Protein AF-A0A415HVK6-F1 (afdb_monomer_lite)

Structure (mmCIF, N/CA/C/O backbone):
data_AF-A0A415HVK6-F1
#
_entry.id   AF-A0A415HVK6-F1
#
loop_
_atom_site.group_PDB
_atom_site.id
_atom_site.type_symbol
_atom_site.label_atom_id
_atom_site.label_alt_id
_atom_site.label_comp_id
_atom_site.label_asym_id
_atom_site.label_entity_id
_atom_site.label_seq_id
_atom_site.pdbx_PDB_ins_code
_atom_site.Cartn_x
_atom_site.Cartn_y
_atom_site.Cartn_z
_atom_site.occupancy
_atom_site.B_iso_or_equiv
_atom_site.auth_seq_id
_atom_site.auth_comp_id
_atom_site.auth_asym_id
_atom_site.auth_atom_id
_atom_site.pdbx_PDB_model_num
ATOM 1 N N . MET A 1 1 ? 8.428 13.430 -19.022 1.00 46.53 1 MET A N 1
ATOM 2 C CA . MET A 1 1 ? 7.708 12.417 -18.222 1.00 46.53 1 MET A CA 1
ATOM 3 C C . MET A 1 1 ? 8.508 12.117 -16.943 1.00 46.53 1 MET A C 1
ATOM 5 O O . MET A 1 1 ? 8.961 11.002 -16.756 1.00 46.53 1 MET A O 1
ATOM 9 N N . LYS A 1 2 ? 8.784 13.138 -16.110 1.00 42.75 2 LYS A N 1
ATOM 10 C CA . LYS A 1 2 ? 9.666 13.035 -14.922 1.00 42.75 2 LYS A CA 1
ATOM 11 C C . LYS A 1 2 ? 8.976 13.398 -13.592 1.00 42.75 2 LYS A C 1
ATOM 13 O O . LYS A 1 2 ? 9.613 13.303 -12.556 1.00 42.75 2 LYS A O 1
ATOM 18 N N . ASP A 1 3 ? 7.685 13.745 -13.612 1.00 47.00 3 ASP A N 1
ATOM 19 C CA . ASP A 1 3 ? 7.007 14.378 -12.462 1.00 47.00 3 ASP A CA 1
ATOM 20 C C . ASP A 1 3 ? 5.874 13.557 -11.828 1.00 47.00 3 ASP A C 1
ATOM 22 O O . ASP A 1 3 ? 5.171 14.053 -10.954 1.00 47.00 3 ASP A O 1
ATOM 26 N N . CYS A 1 4 ? 5.661 12.297 -12.216 1.00 52.44 4 CYS A N 1
ATOM 27 C CA . CYS A 1 4 ? 4.517 11.536 -11.694 1.00 52.44 4 CYS A CA 1
ATOM 28 C C . CYS A 1 4 ? 4.659 11.126 -10.212 1.00 52.44 4 CYS A C 1
ATOM 30 O O . CYS A 1 4 ? 3.656 10.777 -9.593 1.00 52.44 4 CYS A O 1
ATOM 32 N N . PHE A 1 5 ? 5.866 11.197 -9.630 1.00 58.72 5 PHE A N 1
ATOM 33 C CA . PHE A 1 5 ? 6.162 10.649 -8.297 1.00 58.72 5 PHE A CA 1
ATOM 34 C C . PHE A 1 5 ? 7.061 11.532 -7.413 1.00 58.72 5 PHE A C 1
ATOM 36 O O . PHE A 1 5 ? 7.734 11.040 -6.504 1.00 58.72 5 PHE A O 1
ATOM 43 N N . GLN A 1 6 ? 7.066 12.851 -7.622 1.00 55.81 6 GLN A N 1
ATOM 44 C CA . GLN A 1 6 ? 7.775 13.759 -6.716 1.00 55.81 6 GLN A CA 1
ATOM 45 C C . GLN A 1 6 ? 7.146 13.684 -5.307 1.00 55.81 6 GLN A C 1
ATOM 47 O O . GLN A 1 6 ? 5.953 13.929 -5.132 1.00 55.81 6 GLN A O 1
ATOM 52 N N . GLY A 1 7 ? 7.934 13.291 -4.299 1.00 66.81 7 GLY A N 1
ATOM 53 C CA . GLY A 1 7 ? 7.453 13.082 -2.924 1.00 66.81 7 GLY A CA 1
ATOM 54 C C . GLY A 1 7 ? 6.918 11.675 -2.617 1.00 66.81 7 GLY A C 1
ATOM 55 O O . GLY A 1 7 ? 6.207 11.503 -1.621 1.00 66.81 7 GLY A O 1
ATOM 56 N N . VAL A 1 8 ? 7.240 10.672 -3.443 1.00 75.19 8 VAL A N 1
ATOM 57 C CA . VAL A 1 8 ? 6.970 9.266 -3.120 1.00 75.19 8 VAL A CA 1
ATOM 58 C C . VAL A 1 8 ? 7.915 8.743 -2.042 1.00 75.19 8 VAL A C 1
ATOM 60 O O . VAL A 1 8 ? 9.112 9.014 -2.058 1.00 75.19 8 VAL A O 1
ATOM 63 N N . ILE A 1 9 ? 7.364 7.960 -1.110 1.00 82.94 9 ILE A N 1
ATOM 64 C CA . ILE A 1 9 ? 8.151 7.225 -0.120 1.00 82.94 9 ILE A CA 1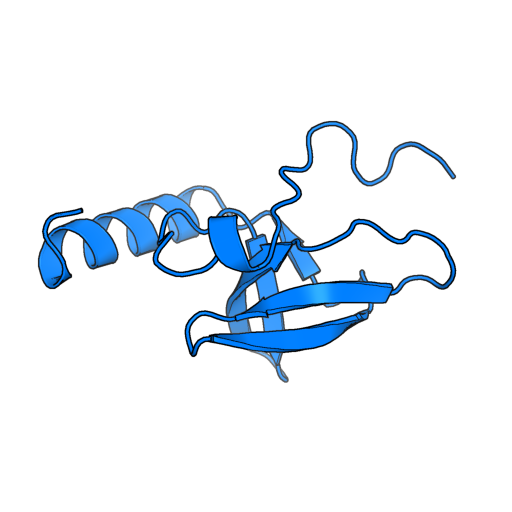
ATOM 65 C C . ILE A 1 9 ? 8.386 5.827 -0.676 1.00 82.94 9 ILE A C 1
ATOM 67 O O . ILE A 1 9 ? 7.473 5.001 -0.683 1.00 82.94 9 ILE A O 1
ATOM 71 N N . ILE A 1 10 ? 9.602 5.606 -1.163 1.00 87.31 10 ILE A N 1
ATOM 72 C CA . ILE A 1 10 ? 10.108 4.304 -1.596 1.00 87.31 10 ILE A CA 1
ATOM 73 C C . ILE A 1 10 ? 10.782 3.649 -0.390 1.00 87.31 10 ILE A C 1
ATOM 75 O O . ILE A 1 10 ? 11.513 4.315 0.345 1.00 87.31 10 ILE A O 1
ATOM 79 N N . MET A 1 11 ? 10.532 2.362 -0.175 1.00 89.50 11 MET A N 1
ATOM 80 C CA . MET A 1 11 ? 11.110 1.590 0.926 1.00 89.50 11 MET A CA 1
ATOM 81 C C . MET A 1 11 ? 11.841 0.360 0.396 1.00 89.50 11 MET A C 1
ATOM 83 O O . MET A 1 11 ? 11.468 -0.191 -0.631 1.00 89.50 11 MET A O 1
ATOM 87 N N . THR A 1 12 ? 12.845 -0.130 1.116 1.00 92.38 12 THR A N 1
ATOM 88 C CA . THR A 1 12 ? 13.331 -1.499 0.888 1.00 92.38 12 THR A CA 1
ATOM 89 C C . THR A 1 12 ? 12.351 -2.519 1.474 1.00 92.38 12 THR A C 1
ATOM 91 O O . THR A 1 12 ? 11.465 -2.168 2.260 1.00 92.38 12 THR A O 1
ATOM 94 N N . VAL A 1 13 ? 12.509 -3.802 1.134 1.00 92.44 13 VAL A N 1
ATOM 95 C CA . VAL A 1 13 ? 11.696 -4.881 1.727 1.00 92.44 13 VAL A CA 1
ATOM 96 C C . VAL A 1 13 ? 11.860 -4.913 3.248 1.00 92.44 13 VAL A C 1
ATOM 98 O O . VAL A 1 13 ? 10.877 -5.060 3.968 1.00 92.44 13 VAL A O 1
ATOM 101 N N . GLU A 1 14 ? 13.075 -4.711 3.753 1.00 93.62 14 GLU A N 1
ATOM 102 C CA . GLU A 1 14 ? 13.380 -4.683 5.187 1.00 93.62 14 GLU A CA 1
ATOM 103 C C . GLU A 1 14 ? 12.691 -3.513 5.895 1.00 93.62 14 GLU A C 1
ATOM 105 O O . GLU A 1 14 ? 12.191 -3.679 7.003 1.00 93.62 14 GLU A O 1
ATOM 110 N N . GLN A 1 15 ? 12.629 -2.344 5.252 1.00 92.88 15 GLN A N 1
ATOM 111 C CA . GLN A 1 15 ? 11.927 -1.170 5.781 1.00 92.88 15 GLN A CA 1
ATOM 112 C C . GLN A 1 15 ? 10.401 -1.312 5.705 1.00 92.88 15 GLN A C 1
ATOM 114 O O . GLN A 1 15 ? 9.686 -0.771 6.549 1.00 92.88 15 GLN A O 1
ATOM 119 N N . ALA A 1 16 ? 9.895 -2.010 4.687 1.00 92.81 16 ALA A N 1
ATOM 120 C CA . ALA A 1 16 ? 8.471 -2.265 4.494 1.00 92.81 16 ALA A CA 1
ATOM 121 C C . ALA A 1 16 ? 7.948 -3.360 5.440 1.00 92.81 16 ALA A C 1
ATOM 123 O O . ALA A 1 16 ? 6.804 -3.303 5.902 1.00 92.81 16 ALA A O 1
ATOM 124 N N . ASN A 1 17 ? 8.778 -4.352 5.755 1.00 92.31 17 ASN A N 1
ATOM 125 C CA . ASN A 1 17 ? 8.405 -5.462 6.613 1.00 92.31 17 ASN A CA 1
ATOM 126 C C . ASN A 1 17 ? 8.180 -4.998 8.061 1.00 92.31 17 ASN A C 1
ATOM 128 O O . ASN A 1 17 ? 9.051 -4.420 8.704 1.00 92.31 17 ASN A O 1
ATOM 132 N N . GLY A 1 18 ? 6.983 -5.249 8.592 1.00 88.81 18 GLY A N 1
ATOM 133 C CA . GLY A 1 18 ? 6.589 -4.793 9.928 1.00 88.81 18 GLY A CA 1
ATOM 134 C C . GLY A 1 18 ? 6.274 -3.295 10.031 1.00 88.81 18 GLY A C 1
ATOM 135 O O . GLY A 1 18 ? 5.912 -2.836 11.121 1.00 88.81 18 GLY A O 1
ATOM 136 N N . ASN A 1 19 ? 6.354 -2.555 8.922 1.00 91.12 19 ASN A N 1
ATOM 137 C CA . ASN A 1 19 ? 5.871 -1.188 8.813 1.00 91.12 19 ASN A CA 1
ATOM 138 C C . ASN A 1 19 ? 4.400 -1.196 8.380 1.00 91.12 19 ASN A C 1
ATOM 140 O O . ASN A 1 19 ? 4.061 -1.571 7.260 1.00 91.12 19 ASN A O 1
ATOM 144 N N . TYR A 1 20 ? 3.523 -0.751 9.273 1.00 89.69 20 TYR A N 1
ATOM 145 C CA . TYR A 1 20 ? 2.079 -0.701 9.037 1.00 89.69 20 TYR A CA 1
ATOM 146 C C . TYR A 1 20 ? 1.582 0.703 8.655 1.00 89.69 20 TYR A C 1
ATOM 148 O O . TYR A 1 20 ? 0.378 0.945 8.574 1.00 89.69 20 TYR A O 1
ATOM 156 N N . ASN A 1 21 ? 2.498 1.647 8.415 1.00 91.06 21 ASN A N 1
ATOM 157 C CA . ASN A 1 21 ? 2.183 3.002 7.978 1.00 91.06 21 ASN A CA 1
ATOM 158 C C . ASN A 1 21 ? 1.995 3.065 6.451 1.00 91.06 21 ASN A C 1
ATOM 160 O O . ASN A 1 21 ? 2.802 3.658 5.735 1.00 91.06 21 ASN A O 1
ATOM 164 N N . TYR A 1 22 ? 0.959 2.399 5.941 1.00 91.88 22 TYR A N 1
ATOM 165 C CA . TYR A 1 22 ? 0.694 2.315 4.504 1.00 91.88 22 TYR A CA 1
ATOM 166 C C . TYR A 1 22 ? 0.197 3.649 3.947 1.00 91.88 22 TYR A C 1
ATOM 168 O O . TYR A 1 22 ? -0.847 4.145 4.354 1.00 91.88 22 TYR A O 1
ATOM 176 N N . MET A 1 23 ? 0.924 4.211 2.983 1.00 92.31 23 MET A N 1
ATOM 177 C CA . MET A 1 23 ? 0.548 5.466 2.313 1.00 92.31 23 MET A CA 1
ATOM 178 C C . MET A 1 23 ? 0.004 5.263 0.897 1.00 92.31 23 MET A C 1
ATOM 180 O O . MET A 1 23 ? -0.519 6.203 0.293 1.00 92.31 23 MET A O 1
ATOM 184 N N . TYR A 1 24 ? 0.140 4.052 0.365 1.00 93.69 24 TYR A N 1
ATOM 185 C CA . TYR A 1 24 ? -0.264 3.688 -0.984 1.00 93.69 24 TYR A CA 1
ATOM 186 C C . TYR A 1 24 ? -1.223 2.512 -0.943 1.00 93.69 24 TYR A C 1
ATOM 188 O O . TYR A 1 24 ? -1.290 1.761 0.034 1.00 93.69 24 TYR A O 1
ATOM 196 N N . GLU A 1 25 ? -1.958 2.364 -2.031 1.00 95.25 25 GLU A N 1
ATOM 197 C CA . GLU A 1 25 ? -2.847 1.244 -2.251 1.00 95.25 25 GLU A CA 1
ATOM 198 C C . GLU A 1 25 ? -2.791 0.779 -3.700 1.00 95.25 25 GLU A C 1
ATOM 200 O O . GLU A 1 25 ? -2.551 1.570 -4.617 1.00 95.25 25 GLU A O 1
ATOM 205 N N . PHE A 1 26 ? -3.032 -0.511 -3.898 1.00 94.69 26 PHE A N 1
ATOM 206 C CA . PHE A 1 26 ? -3.053 -1.144 -5.204 1.00 94.69 26 PHE A CA 1
ATOM 207 C C . PHE A 1 26 ? -4.383 -1.838 -5.472 1.00 94.69 26 PHE A C 1
ATOM 209 O O . PHE A 1 26 ? -5.083 -2.260 -4.549 1.00 94.69 26 PHE A O 1
ATOM 216 N N . ARG A 1 27 ? -4.730 -1.968 -6.750 1.00 95.94 27 ARG A N 1
ATOM 217 C CA . ARG A 1 27 ? -5.995 -2.536 -7.198 1.00 95.94 27 ARG A CA 1
ATOM 218 C C . ARG A 1 27 ? -5.887 -4.041 -7.454 1.00 95.94 27 ARG A C 1
ATOM 220 O O . ARG A 1 27 ? -4.958 -4.535 -8.110 1.00 95.94 27 ARG A O 1
ATOM 227 N N . ILE A 1 28 ? -6.885 -4.766 -6.958 1.00 93.88 28 ILE A N 1
ATOM 228 C CA . ILE A 1 28 ? -7.248 -6.114 -7.405 1.00 93.88 28 ILE A CA 1
ATOM 229 C C . ILE A 1 28 ? -8.739 -6.056 -7.742 1.00 93.88 28 ILE A C 1
ATOM 231 O O . ILE A 1 28 ? -9.557 -5.690 -6.896 1.00 93.88 28 ILE A O 1
ATOM 235 N N . ASP A 1 29 ? -9.080 -6.355 -8.993 1.00 92.50 29 ASP A N 1
ATOM 236 C CA . ASP A 1 29 ? -10.426 -6.200 -9.548 1.00 92.50 29 ASP A CA 1
ATOM 237 C C . ASP A 1 29 ? -11.017 -4.799 -9.301 1.00 92.50 29 ASP A C 1
ATOM 239 O O . ASP A 1 29 ? -10.588 -3.812 -9.902 1.00 92.50 29 ASP A O 1
ATOM 243 N N . LYS A 1 30 ? -12.018 -4.698 -8.418 1.00 93.25 30 LYS A N 1
ATOM 244 C CA . LYS A 1 30 ? -12.729 -3.453 -8.084 1.00 93.25 30 LYS A CA 1
ATOM 245 C C . LYS A 1 30 ? -12.325 -2.870 -6.727 1.00 93.25 30 LYS A C 1
ATOM 247 O O . LYS A 1 30 ? -12.850 -1.826 -6.346 1.00 93.25 30 LYS A O 1
ATOM 252 N N . SER A 1 31 ? -11.406 -3.521 -6.021 1.00 94.38 31 SER A N 1
ATOM 253 C CA . SER A 1 31 ? -11.044 -3.202 -4.642 1.00 94.38 31 SER A CA 1
ATOM 254 C C . SER A 1 31 ? -9.611 -2.689 -4.549 1.00 94.38 31 SER A C 1
ATOM 256 O O . SER A 1 31 ? -8.737 -3.102 -5.315 1.00 94.38 31 SER A O 1
ATOM 258 N N . TRP A 1 32 ? -9.379 -1.788 -3.597 1.00 95.19 32 TRP A N 1
ATOM 259 C CA . TRP A 1 32 ? -8.068 -1.216 -3.303 1.00 95.19 32 TRP A CA 1
ATOM 260 C C . TRP A 1 32 ? -7.534 -1.770 -1.984 1.00 95.19 32 TRP A C 1
ATOM 262 O O . TRP A 1 32 ? -8.294 -1.962 -1.035 1.00 95.19 32 TRP A O 1
ATOM 272 N N . TYR A 1 33 ? -6.234 -2.047 -1.941 1.00 94.31 33 TYR A N 1
ATOM 273 C CA . TYR A 1 33 ? -5.573 -2.709 -0.820 1.00 94.31 33 TYR A CA 1
ATOM 274 C C . TYR A 1 33 ? -4.280 -1.983 -0.441 1.00 94.31 33 TYR A C 1
ATOM 276 O O . TYR A 1 33 ? -3.538 -1.592 -1.339 1.00 94.31 33 TYR A O 1
ATOM 284 N N . PRO A 1 34 ? -3.959 -1.842 0.856 1.00 94.56 34 PRO A N 1
ATOM 285 C CA . PRO A 1 34 ? -2.764 -1.135 1.311 1.00 94.56 34 PRO A CA 1
ATOM 286 C C . PRO A 1 34 ? -1.459 -1.812 0.869 1.00 94.56 34 PRO A C 1
ATOM 288 O O . PRO A 1 34 ? -1.336 -3.043 0.895 1.00 94.56 34 PRO A O 1
ATOM 291 N N . CYS A 1 35 ? -0.458 -0.999 0.525 1.00 94.44 35 CYS A N 1
ATOM 292 C CA . CYS A 1 35 ? 0.890 -1.449 0.181 1.00 94.44 35 CYS A CA 1
ATOM 293 C C . CYS A 1 35 ? 1.969 -0.390 0.458 1.00 94.44 35 CYS A C 1
ATOM 295 O O . CYS A 1 35 ? 1.678 0.787 0.687 1.00 94.44 35 CYS A O 1
ATOM 297 N N . HIS A 1 36 ? 3.230 -0.818 0.368 1.00 94.44 36 HIS A N 1
ATOM 298 C CA . HIS A 1 36 ? 4.396 0.061 0.227 1.00 94.44 36 HIS A CA 1
ATOM 299 C C . HIS A 1 36 ? 4.943 -0.005 -1.192 1.00 94.44 36 HIS A C 1
ATOM 301 O O . HIS A 1 36 ? 4.875 -1.053 -1.832 1.00 94.44 36 HIS A O 1
ATOM 307 N N . LEU A 1 37 ? 5.509 1.100 -1.667 1.00 92.25 37 LEU A N 1
ATOM 308 C CA . LEU A 1 37 ? 6.249 1.133 -2.924 1.00 92.25 37 LEU A CA 1
ATOM 309 C C . LEU A 1 37 ? 7.700 0.733 -2.653 1.00 92.25 37 LEU A C 1
ATOM 311 O O . LEU A 1 37 ? 8.345 1.321 -1.785 1.00 92.25 37 LEU A O 1
ATOM 315 N N . LEU A 1 38 ? 8.199 -0.270 -3.377 1.00 90.12 38 LEU A N 1
ATOM 316 C CA . LEU A 1 38 ? 9.575 -0.760 -3.232 1.00 90.12 38 LEU A CA 1
ATOM 317 C C . LEU A 1 38 ? 10.542 -0.146 -4.240 1.00 90.12 38 LEU A C 1
ATOM 319 O O . LEU A 1 38 ? 11.738 -0.036 -3.991 1.00 90.12 38 LEU A O 1
ATOM 323 N N . ASN A 1 39 ? 10.018 0.264 -5.385 1.00 79.62 39 ASN A N 1
ATOM 324 C CA . ASN A 1 39 ? 10.710 1.087 -6.356 1.00 79.62 39 ASN A CA 1
ATOM 325 C C . ASN A 1 39 ? 9.681 1.925 -7.118 1.00 79.62 39 ASN A C 1
ATOM 327 O O . ASN A 1 39 ? 8.481 1.639 -7.109 1.00 79.62 39 ASN A O 1
ATOM 331 N N . ASP A 1 4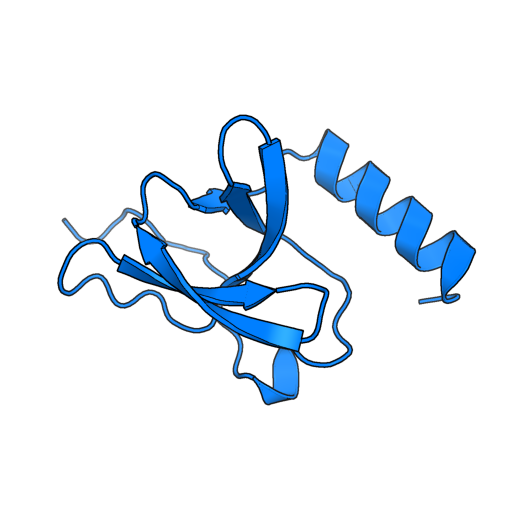0 ? 10.161 2.971 -7.771 1.00 65.69 40 ASP A N 1
ATOM 332 C CA . ASP A 1 40 ? 9.370 3.809 -8.661 1.00 65.69 40 ASP A CA 1
ATOM 333 C C . ASP A 1 40 ? 9.573 3.442 -10.129 1.00 65.69 40 ASP A C 1
ATOM 335 O O . ASP A 1 40 ? 9.146 4.234 -10.958 1.00 65.69 40 ASP A O 1
ATOM 339 N N . SER A 1 41 ? 10.220 2.301 -10.444 1.00 58.41 41 SER A N 1
ATOM 340 C CA . SER A 1 41 ? 10.838 2.021 -11.750 1.00 58.41 41 SER A CA 1
ATOM 341 C C . SER A 1 41 ? 9.953 2.458 -12.9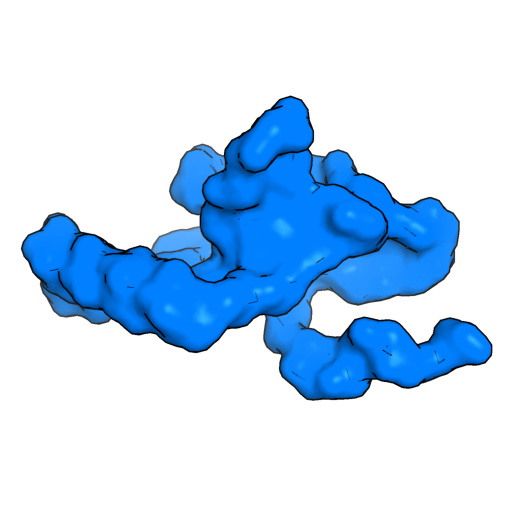16 1.00 58.41 41 SER A C 1
ATOM 343 O O . SER A 1 41 ? 9.112 1.716 -13.404 1.00 58.41 41 SER A O 1
ATOM 345 N N . VAL A 1 42 ? 10.166 3.695 -13.369 1.00 58.19 42 VAL A N 1
ATOM 346 C CA . VAL A 1 42 ? 9.353 4.340 -14.409 1.00 58.19 42 VAL A CA 1
ATOM 347 C C . VAL A 1 42 ? 9.621 3.684 -15.766 1.00 58.19 42 VAL A C 1
ATOM 349 O O . VAL A 1 42 ? 8.869 3.866 -16.722 1.00 58.19 42 VAL A O 1
ATOM 352 N N . GLU A 1 43 ? 10.680 2.876 -15.845 1.00 57.66 43 GLU A N 1
ATOM 353 C CA . GLU A 1 43 ? 10.949 1.990 -16.962 1.00 57.66 43 GLU A CA 1
ATOM 354 C C . GLU A 1 43 ? 9.823 0.954 -17.069 1.00 57.66 43 GLU A C 1
ATOM 356 O O . GLU A 1 43 ? 9.798 -0.060 -16.373 1.00 57.66 43 GLU A O 1
ATOM 361 N N . ASN A 1 44 ? 8.901 1.231 -17.995 1.00 64.81 44 ASN A N 1
ATOM 362 C CA . ASN A 1 44 ? 7.804 0.376 -18.456 1.00 64.81 44 ASN A CA 1
ATOM 363 C C . ASN A 1 44 ? 6.460 0.495 -17.722 1.00 64.81 44 ASN A C 1
ATOM 365 O O . ASN A 1 44 ? 5.678 -0.442 -17.804 1.00 64.81 44 ASN A O 1
ATOM 369 N N . GLU A 1 45 ? 6.140 1.605 -17.050 1.00 80.62 45 GLU A N 1
ATOM 370 C CA . GLU A 1 45 ? 4.810 1.816 -16.431 1.00 80.62 45 GLU A CA 1
ATOM 371 C C . GLU A 1 45 ? 4.420 0.774 -15.359 1.00 80.62 45 GLU A C 1
ATOM 373 O O . GLU A 1 45 ? 3.236 0.564 -15.076 1.00 80.62 45 GLU A O 1
ATOM 378 N N . HIS A 1 46 ? 5.409 0.138 -14.727 1.00 85.81 46 HIS A N 1
ATOM 379 C CA . HIS A 1 46 ? 5.203 -0.817 -13.641 1.00 85.81 46 HIS A CA 1
ATOM 380 C C . HIS A 1 46 ? 5.953 -0.391 -12.380 1.00 85.81 46 HIS A C 1
ATOM 382 O O . HIS A 1 46 ? 7.010 0.219 -12.450 1.00 85.81 46 HIS A O 1
ATOM 388 N N . CYS A 1 47 ? 5.447 -0.771 -11.214 1.00 87.50 47 CYS A N 1
ATOM 389 C CA . CYS A 1 47 ? 6.158 -0.657 -9.948 1.00 87.50 47 CYS A CA 1
ATOM 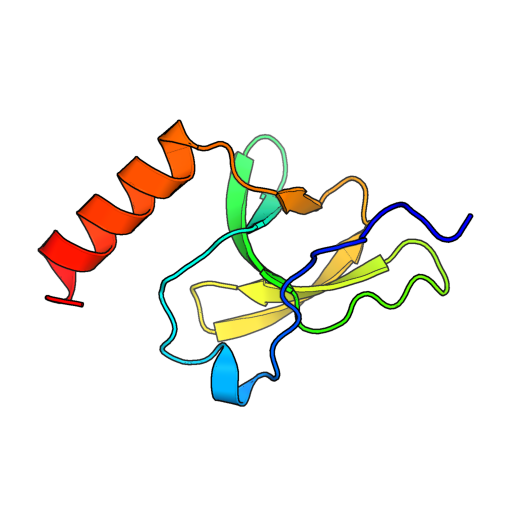390 C C . CYS A 1 47 ? 6.157 -1.991 -9.204 1.00 87.50 47 CYS A C 1
ATOM 392 O O . CYS A 1 47 ? 5.289 -2.850 -9.404 1.00 87.50 47 CYS A O 1
ATOM 394 N N . MET A 1 48 ? 7.141 -2.162 -8.329 1.00 92.12 48 MET A N 1
ATOM 395 C CA . MET A 1 48 ? 7.141 -3.222 -7.334 1.00 92.12 48 MET A CA 1
ATOM 396 C C . MET A 1 48 ? 6.514 -2.703 -6.053 1.00 92.12 48 MET A C 1
ATOM 398 O O . MET A 1 48 ? 6.882 -1.640 -5.543 1.00 92.12 48 MET A O 1
ATOM 402 N N . ILE A 1 49 ? 5.598 -3.487 -5.502 1.00 94.19 49 ILE A N 1
ATOM 403 C CA . ILE A 1 49 ? 4.951 -3.173 -4.237 1.00 94.19 49 ILE A CA 1
ATOM 404 C C . ILE A 1 49 ? 5.188 -4.279 -3.218 1.00 94.19 49 ILE A C 1
ATOM 406 O O . ILE A 1 49 ? 5.326 -5.452 -3.573 1.00 94.19 49 ILE A O 1
ATOM 410 N N . PHE A 1 50 ? 5.174 -3.894 -1.948 1.00 95.56 50 PHE A N 1
ATOM 411 C CA . PHE A 1 50 ? 5.128 -4.802 -0.811 1.00 95.56 50 PHE A CA 1
ATOM 412 C C . PHE A 1 50 ? 3.725 -4.784 -0.212 1.00 95.56 50 PHE A C 1
ATOM 414 O O . PHE A 1 50 ? 3.228 -3.737 0.215 1.00 95.56 50 PHE A O 1
ATOM 421 N N . THR A 1 51 ? 3.064 -5.932 -0.204 1.00 94.44 51 THR A N 1
ATOM 422 C CA . THR A 1 51 ? 1.683 -6.074 0.262 1.00 94.44 51 THR A CA 1
ATOM 423 C C . THR A 1 51 ? 1.623 -6.320 1.769 1.00 94.44 51 THR A C 1
ATOM 425 O O . THR A 1 51 ? 2.574 -6.794 2.391 1.00 94.44 51 THR A O 1
ATOM 428 N N . ARG A 1 52 ? 0.457 -6.070 2.380 1.00 89.88 52 ARG A N 1
ATOM 429 C CA . ARG A 1 52 ? 0.224 -6.322 3.816 1.00 89.88 52 ARG A CA 1
ATOM 430 C C . ARG A 1 52 ? 0.531 -7.761 4.258 1.00 89.88 52 ARG A C 1
ATOM 432 O O . ARG A 1 52 ? 0.934 -7.967 5.395 1.00 89.88 52 ARG A O 1
ATOM 439 N N . ASN A 1 53 ? 0.338 -8.749 3.384 1.00 88.62 53 ASN A N 1
ATOM 440 C CA . ASN A 1 53 ? 0.632 -10.157 3.681 1.00 88.62 53 ASN A CA 1
ATOM 441 C C . ASN A 1 53 ? 2.110 -10.540 3.455 1.00 88.62 53 ASN A C 1
ATOM 443 O O . ASN A 1 53 ? 2.435 -11.722 3.505 1.00 88.62 53 ASN A O 1
ATOM 447 N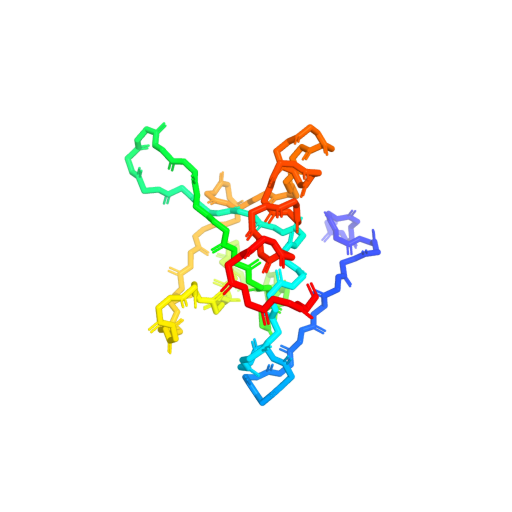 N . GLY A 1 54 ? 2.993 -9.572 3.193 1.00 91.25 54 GLY A N 1
ATOM 448 C CA . GLY A 1 54 ? 4.432 -9.795 3.055 1.00 91.25 54 GLY A CA 1
ATOM 449 C C . GLY A 1 54 ? 4.889 -10.260 1.673 1.00 91.25 54 GLY A C 1
ATOM 450 O O . GLY A 1 54 ? 6.011 -10.738 1.536 1.00 91.25 54 GLY A O 1
ATOM 451 N N . SER A 1 55 ? 4.037 -10.152 0.649 1.00 94.38 55 SER A N 1
ATOM 452 C CA . SER A 1 55 ? 4.403 -10.512 -0.726 1.00 94.38 55 SER A CA 1
ATOM 453 C C . SER A 1 55 ? 5.003 -9.322 -1.473 1.00 94.38 55 SER A C 1
ATOM 455 O O . SER A 1 55 ? 4.597 -8.176 -1.278 1.00 94.38 55 SER A O 1
ATOM 457 N N . VAL A 1 56 ? 5.936 -9.609 -2.381 1.00 94.38 56 VAL A N 1
ATOM 458 C CA . VAL A 1 56 ? 6.445 -8.647 -3.365 1.00 94.38 56 VAL A CA 1
ATOM 459 C C . VAL A 1 56 ? 5.801 -8.957 -4.706 1.00 94.38 56 VAL A C 1
ATOM 461 O O . VAL A 1 56 ? 5.902 -10.086 -5.184 1.00 94.38 56 VAL A O 1
ATOM 464 N N . ILE A 1 57 ? 5.126 -7.978 -5.306 1.00 93.06 57 ILE A N 1
ATOM 465 C CA . ILE A 1 57 ? 4.458 -8.157 -6.601 1.00 93.06 57 ILE A CA 1
ATOM 466 C C . ILE A 1 57 ? 4.712 -6.974 -7.534 1.00 93.06 57 ILE A C 1
ATOM 468 O O . ILE A 1 57 ? 4.896 -5.843 -7.086 1.00 93.06 57 ILE A O 1
ATOM 472 N N . HIS A 1 58 ? 4.671 -7.242 -8.839 1.00 91.38 58 HIS A N 1
ATOM 473 C CA . HIS A 1 58 ? 4.701 -6.217 -9.879 1.00 91.38 58 HIS A CA 1
ATOM 474 C C . HIS A 1 58 ? 3.278 -5.761 -10.209 1.00 91.38 58 HIS A C 1
ATOM 476 O O . HIS A 1 58 ? 2.371 -6.586 -10.367 1.00 91.38 58 HIS A O 1
ATOM 482 N N . LYS A 1 59 ? 3.076 -4.449 -10.332 1.00 91.19 59 LYS A N 1
ATOM 483 C CA . LYS A 1 59 ? 1.794 -3.843 -10.703 1.00 91.19 59 LYS A CA 1
ATOM 484 C C . LYS A 1 59 ? 1.986 -2.744 -11.731 1.00 91.19 59 LYS A C 1
ATOM 486 O O . LYS A 1 59 ? 3.020 -2.090 -11.744 1.00 91.19 59 LYS A O 1
ATOM 491 N N . GLN A 1 60 ? 0.982 -2.542 -12.577 1.00 90.44 60 GLN A N 1
ATOM 492 C CA . GLN A 1 60 ? 0.940 -1.374 -13.450 1.00 90.44 60 GLN A CA 1
ATOM 493 C C . GLN A 1 60 ? 0.707 -0.118 -12.610 1.00 90.44 60 GLN A C 1
ATOM 495 O O . GLN A 1 60 ? -0.051 -0.157 -11.639 1.00 90.44 60 GLN A O 1
ATOM 500 N N . LEU A 1 61 ? 1.297 1.010 -13.002 1.00 87.44 61 LEU A N 1
ATOM 501 C CA . LEU A 1 61 ? 1.155 2.265 -12.258 1.00 87.44 61 LEU A CA 1
ATOM 502 C C . LEU A 1 61 ? -0.304 2.735 -12.178 1.00 87.44 61 LEU A C 1
ATOM 504 O O . LEU A 1 61 ? -0.695 3.303 -11.169 1.00 87.44 61 LEU A O 1
ATOM 508 N N . GLN A 1 62 ? -1.137 2.454 -13.187 1.00 89.31 62 GLN A N 1
ATOM 509 C CA . GLN A 1 62 ? -2.573 2.781 -13.146 1.00 89.31 62 GLN A CA 1
ATOM 510 C C . GLN A 1 62 ? -3.350 2.018 -12.059 1.00 89.31 62 GLN A C 1
ATOM 512 O O . GLN A 1 62 ? -4.430 2.442 -11.642 1.00 89.31 62 GLN A O 1
ATOM 517 N N . ASP A 1 63 ? -2.803 0.890 -11.604 1.00 93.00 63 ASP A N 1
ATOM 518 C CA . ASP A 1 63 ? -3.364 0.057 -10.546 1.00 93.00 63 ASP A CA 1
ATOM 519 C C . ASP A 1 63 ? -2.760 0.378 -9.181 1.00 93.00 63 ASP A C 1
ATOM 521 O O . ASP A 1 63 ? -3.026 -0.350 -8.230 1.00 93.00 63 ASP A O 1
ATOM 525 N N . VAL A 1 64 ? -1.961 1.439 -9.056 1.00 92.06 64 VAL A N 1
ATOM 526 C CA . VAL A 1 64 ? -1.368 1.866 -7.789 1.00 92.06 64 VAL A CA 1
ATOM 527 C C . VAL A 1 64 ? -1.574 3.360 -7.609 1.00 92.06 64 VAL A C 1
ATOM 529 O O . VAL A 1 64 ? -1.372 4.159 -8.519 1.00 92.06 64 VAL A O 1
ATOM 532 N N . ARG A 1 65 ? -1.989 3.772 -6.416 1.00 92.19 65 ARG A N 1
ATOM 533 C CA . ARG A 1 65 ? -2.194 5.187 -6.113 1.00 92.19 65 ARG A CA 1
ATOM 534 C C . ARG A 1 65 ? -1.842 5.506 -4.676 1.00 92.19 65 ARG A C 1
ATOM 536 O O . ARG A 1 65 ? -1.761 4.629 -3.818 1.00 92.19 65 ARG A O 1
ATOM 543 N N . LYS A 1 66 ? -1.667 6.796 -4.409 1.00 92.06 66 LYS A N 1
ATOM 544 C CA . LYS A 1 66 ? -1.626 7.289 -3.037 1.00 92.06 66 LYS A CA 1
ATOM 545 C C . LYS A 1 66 ? -2.997 7.080 -2.402 1.00 92.06 66 LYS A C 1
ATOM 547 O O . LYS A 1 66 ? -4.016 7.418 -3.007 1.00 92.06 66 LYS A O 1
ATOM 552 N N . MET A 1 67 ? -3.000 6.525 -1.200 1.00 93.94 67 MET A N 1
ATOM 553 C CA . MET A 1 67 ? -4.220 6.302 -0.440 1.00 93.94 67 MET A CA 1
ATOM 554 C C . MET A 1 67 ? -4.898 7.641 -0.132 1.00 93.94 67 MET A C 1
ATOM 556 O O . MET A 1 67 ? -4.228 8.656 0.101 1.00 93.9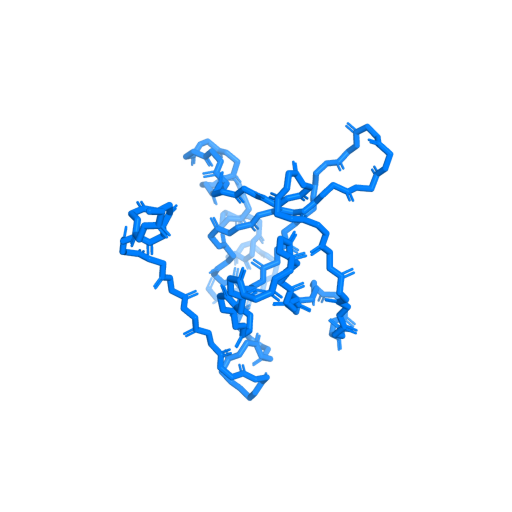4 67 MET A O 1
ATOM 560 N N . ARG A 1 68 ? -6.233 7.655 -0.133 1.00 93.25 68 ARG A N 1
ATOM 561 C CA . ARG A 1 68 ? -6.996 8.837 0.287 1.00 93.25 68 ARG A CA 1
ATOM 562 C C . ARG A 1 68 ? -6.765 9.103 1.771 1.00 93.25 68 ARG A C 1
ATOM 564 O O . ARG A 1 68 ? -6.471 8.193 2.542 1.00 93.25 68 ARG A O 1
ATOM 571 N N . LYS A 1 69 ? -6.896 10.364 2.183 1.00 93.06 69 LYS A N 1
ATOM 572 C CA . LYS A 1 69 ? -6.615 10.769 3.566 1.00 93.06 69 LYS A CA 1
ATOM 573 C C . LYS A 1 69 ? -7.523 10.040 4.559 1.00 93.06 69 LYS A C 1
ATOM 575 O O . LYS A 1 69 ? -7.063 9.642 5.623 1.00 93.06 69 LYS A O 1
ATOM 580 N N . GLU A 1 70 ? -8.790 9.868 4.210 1.00 94.06 70 GLU A N 1
ATOM 581 C CA . GLU A 1 70 ? -9.800 9.215 5.040 1.00 94.06 70 GLU A CA 1
ATOM 582 C C . GLU A 1 70 ? -9.467 7.732 5.226 1.00 94.06 70 GLU A C 1
ATOM 584 O O . GLU A 1 70 ? -9.401 7.254 6.358 1.00 94.06 70 GLU A O 1
ATOM 589 N N . ASP A 1 71 ? -9.151 7.045 4.126 1.00 91.38 71 ASP A N 1
ATOM 590 C CA . ASP A 1 71 ? -8.761 5.632 4.124 1.00 91.38 71 ASP A CA 1
ATOM 591 C C . ASP A 1 71 ? -7.450 5.418 4.898 1.00 91.38 71 ASP A C 1
ATOM 593 O O . ASP A 1 71 ? -7.308 4.448 5.643 1.00 91.38 71 ASP A O 1
ATOM 597 N N . TYR A 1 72 ? -6.504 6.356 4.795 1.00 92.69 72 TYR A N 1
ATOM 598 C CA . TYR A 1 72 ? -5.262 6.337 5.569 1.00 92.69 72 TYR A CA 1
ATOM 599 C C . TYR A 1 72 ? -5.519 6.455 7.072 1.00 92.69 72 TYR A C 1
ATOM 601 O O . TYR A 1 72 ? -4.985 5.670 7.857 1.00 92.69 72 TYR A O 1
ATOM 609 N N . LEU A 1 73 ? -6.345 7.420 7.488 1.00 93.19 73 LEU A N 1
ATOM 610 C CA . LEU A 1 73 ? -6.677 7.616 8.900 1.00 93.19 73 LEU A CA 1
ATOM 611 C C . LEU A 1 73 ? -7.433 6.411 9.467 1.00 93.19 73 LEU A C 1
ATOM 613 O O . LEU A 1 73 ? -7.155 6.002 10.595 1.00 93.19 73 LEU A O 1
ATOM 617 N N . TYR A 1 74 ? -8.333 5.819 8.679 1.00 91.31 74 TYR A N 1
ATOM 618 C CA . TYR A 1 74 ? -9.033 4.591 9.043 1.00 91.31 74 TYR A CA 1
ATOM 619 C C . TYR A 1 74 ? -8.052 3.425 9.239 1.00 91.31 74 TYR A C 1
ATOM 621 O O . TYR A 1 74 ? -8.011 2.836 10.318 1.00 91.31 74 TYR A O 1
ATOM 629 N N . ASN A 1 75 ? -7.186 3.159 8.254 1.00 88.25 75 ASN A N 1
ATOM 630 C CA . ASN A 1 75 ? -6.170 2.106 8.352 1.00 88.25 75 ASN A CA 1
ATOM 631 C C . ASN A 1 75 ? -5.226 2.325 9.544 1.00 88.25 75 ASN A C 1
ATOM 633 O O . ASN A 1 75 ? -4.902 1.378 10.259 1.00 88.25 75 ASN A O 1
ATOM 637 N N . ARG A 1 76 ? -4.784 3.566 9.798 1.00 90.12 76 ARG A N 1
ATOM 638 C CA . ARG A 1 76 ? -3.918 3.866 10.950 1.00 90.12 76 ARG A CA 1
ATOM 639 C C . ARG A 1 76 ? -4.616 3.616 12.274 1.00 90.12 76 ARG A C 1
ATOM 641 O O . ARG A 1 76 ? -3.972 3.071 13.166 1.00 90.12 76 ARG A O 1
ATOM 648 N N . LYS A 1 77 ? -5.895 3.975 12.392 1.00 91.12 77 LYS A N 1
ATOM 649 C CA . LYS A 1 77 ? -6.694 3.681 13.582 1.00 91.12 77 LYS A CA 1
ATOM 650 C C . LYS A 1 77 ? -6.778 2.173 13.825 1.00 91.12 77 LYS A C 1
ATOM 652 O O . LYS A 1 77 ? -6.455 1.743 14.925 1.00 91.12 77 LYS A O 1
ATOM 657 N N . GLU A 1 78 ? -7.109 1.380 12.805 1.00 88.31 78 GLU A N 1
ATOM 658 C CA . GLU A 1 78 ? -7.156 -0.083 12.943 1.00 88.31 78 GLU A CA 1
ATOM 659 C C . GLU A 1 78 ? -5.793 -0.657 13.358 1.00 88.31 78 GLU A C 1
ATOM 661 O O . GLU A 1 78 ? -5.707 -1.456 14.284 1.00 88.31 78 GLU A O 1
ATOM 666 N N . VAL A 1 79 ? -4.698 -0.229 12.728 1.00 85.94 79 VAL A N 1
ATOM 667 C CA . VAL A 1 79 ? -3.347 -0.689 13.095 1.00 85.94 79 VAL A CA 1
ATOM 668 C C . VAL A 1 79 ? -3.026 -0.393 14.564 1.00 85.94 79 VAL A C 1
ATOM 670 O O . VAL A 1 79 ? -2.508 -1.272 15.255 1.00 85.94 79 VAL A O 1
ATOM 673 N N . VAL A 1 80 ? -3.350 0.810 15.050 1.00 86.94 80 VAL A N 1
ATOM 674 C CA . VAL A 1 80 ? -3.155 1.188 16.459 1.00 86.94 80 VAL A CA 1
ATOM 675 C C . VAL A 1 80 ? -4.006 0.309 17.376 1.00 86.94 80 VAL A C 1
ATOM 677 O O . VAL A 1 80 ? -3.497 -0.192 18.374 1.00 86.94 80 VAL A O 1
ATOM 680 N N . GLU A 1 81 ? -5.276 0.084 17.038 1.00 90.12 81 GLU A N 1
ATOM 681 C CA . GLU A 1 81 ? -6.201 -0.721 17.847 1.00 90.12 81 GLU A CA 1
ATOM 682 C C . GLU A 1 81 ? -5.781 -2.195 17.932 1.00 90.12 81 GLU A C 1
ATOM 684 O O . GLU A 1 81 ? -5.824 -2.786 19.008 1.00 90.12 81 GLU A O 1
ATOM 689 N N . TRP A 1 82 ? -5.344 -2.788 16.819 1.00 85.56 82 TRP A N 1
ATOM 690 C CA . TRP A 1 82 ? -5.015 -4.214 16.752 1.00 85.56 82 TRP A CA 1
ATOM 691 C C . TRP A 1 82 ? -3.587 -4.542 17.195 1.00 85.56 82 TRP A C 1
ATOM 693 O O . TRP A 1 82 ? -3.350 -5.624 17.730 1.00 85.56 82 TRP A O 1
ATOM 703 N N . LEU A 1 83 ? -2.623 -3.653 16.937 1.00 83.88 83 LEU A N 1
ATOM 704 C CA . LEU A 1 83 ? -1.194 -3.928 17.143 1.00 83.88 83 LEU A CA 1
ATOM 705 C C . LEU A 1 83 ? -0.536 -3.024 18.192 1.00 83.88 83 LEU A C 1
ATOM 707 O O . LEU A 1 83 ? 0.615 -3.276 18.548 1.00 83.88 83 LEU A O 1
ATOM 711 N N . GLY A 1 84 ? -1.215 -1.973 18.663 1.00 78.62 84 GLY A N 1
ATOM 712 C CA . GLY A 1 84 ? -0.642 -0.990 19.588 1.00 78.62 84 GLY A CA 1
ATOM 713 C C . GLY A 1 84 ? 0.497 -0.156 18.984 1.00 78.62 84 GLY A C 1
ATOM 714 O O . GLY A 1 84 ? 1.347 0.322 19.732 1.00 78.62 84 GLY A O 1
ATOM 715 N N . LYS A 1 85 ? 0.552 -0.031 17.647 1.00 64.19 85 LYS A N 1
ATOM 716 C CA . LYS A 1 85 ? 1.634 0.619 16.879 1.00 64.19 85 LYS A CA 1
ATOM 717 C C . LYS A 1 85 ? 1.229 1.922 16.181 1.00 64.19 85 LYS A C 1
ATOM 719 O O . LYS A 1 85 ? 0.186 1.965 15.489 1.00 64.19 85 LYS A O 1
#

Radius of gyration: 12.75 Å; chains: 1; bounding box: 26×25×38 Å

pLDDT: mean 85.6, std 13.12, range [42.75, 95.94]

Organism: NCBI:txid40520

Foldseek 3Di:
DPPPQDPADADALVRQVVDQQFFKWFDDPPDTFTWHWNDPPPVPQWTWIQHPVGDIDIDGVVRMDGDDPVVSVVSVVVCCVPPVD

Sequence (85 aa):
MKDCFQGVIIMTVEQANGNYNYMYEFRIDKSWYPCHLLNDSVENEHCMIFTRNGSVIHKQLQDVRKMRKEDYLYNRKEVVEWLGK

Secondary structure (DSSP, 8-state):
---TTTT--B--HHHHTT-----EEEEETTEEEEEEES---TTTTEEEEEETTS-EEEEEGGGEEEPPHHHHHHHHHHHHHHH--